Protein AF-A0A6V7KL92-F1 (afdb_monomer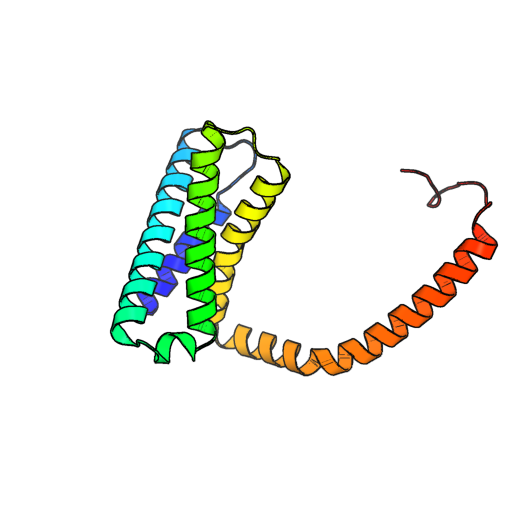)

Nearest PDB structures (foldseek):
  8xmm-assembly1_A  TM=9.222E-01  e=2.739E-10  Homo sapiens
  7w9m-assembly1_A  TM=9.283E-01  e=5.092E-10  Homo sapiens
  8g1a-assembly1_A  TM=9.167E-01  e=1.059E-09  Homo sapiens
  7xvf-assembly1_A  TM=9.195E-01  e=1.759E-09  Homo sapiens
  5ek0-assembly1_B  TM=8.913E-01  e=2.351E-08  unclassified

Organism: NCBI:txid1563983

pLDDT: mean 86.15, std 7.68, range [58.94, 98.06]

Radius of gyration: 22.7 Å; Cα contacts (8 Å, |Δi|>4): 60; chains: 1; bounding box: 51×44×66 Å

Structure (mmCIF, N/CA/C/O backbone):
data_AF-A0A6V7KL92-F1
#
_entry.id   AF-A0A6V7KL92-F1
#
loop_
_atom_site.group_PDB
_atom_site.id
_atom_site.type_symbol
_atom_site.label_atom_id
_atom_site.label_alt_id
_atom_site.label_comp_id
_atom_site.label_asym_id
_atom_site.label_entity_id
_atom_site.label_seq_id
_atom_site.pdbx_PDB_ins_code
_atom_site.Cartn_x
_atom_site.Cartn_y
_atom_site.Cartn_z
_atom_site.occupancy
_atom_site.B_iso_or_equiv
_atom_site.auth_seq_id
_atom_site.auth_comp_id
_atom_site.auth_asym_id
_atom_site.auth_atom_id
_atom_site.pdbx_PDB_model_num
ATOM 1 N N . PHE A 1 1 ? -15.943 -5.600 18.661 1.00 78.38 1 PHE A N 1
ATOM 2 C CA . PHE A 1 1 ? -15.135 -4.526 18.048 1.00 78.38 1 PHE A CA 1
ATOM 3 C C . PHE A 1 1 ? -14.464 -4.996 16.756 1.00 78.38 1 PHE A C 1
ATOM 5 O O . PHE A 1 1 ? -14.838 -4.507 15.704 1.00 78.38 1 PHE A O 1
ATOM 12 N N . GLU A 1 2 ? -13.576 -5.998 16.780 1.00 76.94 2 GLU A N 1
ATOM 13 C CA . GLU A 1 2 ? -12.846 -6.449 15.572 1.00 76.94 2 GLU A CA 1
ATOM 14 C C . GLU A 1 2 ? -13.739 -6.950 14.423 1.00 76.94 2 GLU A C 1
ATOM 16 O O . GLU A 1 2 ? -13.500 -6.605 13.270 1.00 76.94 2 GLU A O 1
ATOM 21 N N . ILE A 1 3 ? -14.803 -7.704 14.726 1.00 84.62 3 ILE A N 1
ATOM 22 C CA . ILE A 1 3 ? -15.768 -8.173 13.713 1.00 84.62 3 ILE A CA 1
ATOM 23 C C . ILE A 1 3 ? -16.486 -6.989 13.049 1.00 84.62 3 ILE A C 1
ATOM 25 O O . ILE A 1 3 ? -16.676 -6.991 11.838 1.00 84.62 3 ILE A O 1
ATOM 29 N N . ALA A 1 4 ? -16.835 -5.953 13.818 1.00 86.00 4 ALA A N 1
ATOM 30 C CA . ALA A 1 4 ? -17.480 -4.758 13.277 1.00 86.00 4 ALA A CA 1
ATOM 31 C C . ALA A 1 4 ? -16.541 -3.999 12.325 1.00 86.00 4 ALA A C 1
ATOM 33 O O . ALA A 1 4 ? -16.951 -3.629 11.229 1.00 86.00 4 ALA A O 1
ATOM 34 N N . ILE A 1 5 ? -15.265 -3.846 12.697 1.00 84.31 5 ILE A N 1
ATOM 35 C CA . ILE A 1 5 ? -14.238 -3.259 11.823 1.00 84.31 5 ILE A CA 1
ATOM 36 C C . ILE A 1 5 ? -14.067 -4.089 10.548 1.00 84.31 5 ILE A C 1
ATOM 38 O O . ILE A 1 5 ? -13.987 -3.534 9.457 1.00 84.31 5 ILE A O 1
ATOM 42 N N . PHE A 1 6 ? -14.073 -5.417 10.653 1.00 84.94 6 PHE A N 1
ATOM 43 C CA . PHE A 1 6 ? -13.987 -6.287 9.484 1.00 84.94 6 PHE A CA 1
ATOM 44 C C . PHE A 1 6 ? -15.174 -6.110 8.529 1.00 84.94 6 PHE A C 1
ATOM 46 O O . PHE A 1 6 ? -14.971 -5.972 7.324 1.00 84.94 6 PHE A O 1
ATOM 53 N N . VAL A 1 7 ? -16.397 -6.050 9.062 1.00 88.44 7 VAL A N 1
ATOM 54 C CA . VAL A 1 7 ? -17.602 -5.772 8.267 1.00 88.44 7 VAL A CA 1
ATOM 55 C C . VAL A 1 7 ? -17.499 -4.406 7.587 1.00 88.44 7 VAL A C 1
ATOM 57 O O . VAL A 1 7 ? -17.803 -4.298 6.405 1.00 88.44 7 VAL A O 1
ATOM 60 N N . LEU A 1 8 ? -16.999 -3.379 8.279 1.00 87.38 8 LEU A N 1
ATOM 61 C CA . LEU A 1 8 ? -16.790 -2.050 7.694 1.00 87.38 8 LEU A CA 1
ATOM 62 C C . LEU A 1 8 ? -15.744 -2.052 6.572 1.00 87.38 8 LEU A C 1
ATOM 64 O O . LEU A 1 8 ? -15.949 -1.396 5.555 1.00 87.38 8 LEU A O 1
ATOM 68 N N . ILE A 1 9 ? -14.647 -2.803 6.716 1.00 86.56 9 ILE A N 1
ATOM 69 C CA . ILE A 1 9 ? -13.646 -2.964 5.647 1.00 86.56 9 ILE A CA 1
ATOM 70 C C . ILE A 1 9 ? -14.282 -3.653 4.435 1.00 86.56 9 ILE A C 1
ATOM 72 O O . ILE A 1 9 ? -14.056 -3.236 3.301 1.00 86.56 9 ILE A O 1
ATOM 76 N N . PHE A 1 10 ? -15.089 -4.689 4.667 1.00 87.94 10 PHE A N 1
ATOM 77 C CA . PHE A 1 10 ? -15.784 -5.401 3.600 1.00 87.94 10 PHE A CA 1
ATOM 78 C C . PHE A 1 10 ? -16.795 -4.503 2.873 1.00 87.94 10 PHE A C 1
ATOM 80 O O . PHE A 1 10 ? -16.814 -4.468 1.646 1.00 87.94 10 PHE A O 1
ATOM 87 N N . LEU A 1 11 ? -17.577 -3.710 3.609 1.00 89.81 11 LEU A N 1
ATOM 88 C CA . LEU A 1 11 ? -18.489 -2.728 3.020 1.00 89.81 11 LEU A CA 1
ATOM 89 C C . LEU A 1 11 ? -17.734 -1.653 2.226 1.00 89.81 11 LEU A C 1
ATOM 91 O O . LEU A 1 11 ? -18.151 -1.325 1.120 1.00 89.81 11 LEU A O 1
ATOM 95 N N . ASN A 1 12 ? -16.599 -1.157 2.732 1.00 89.06 12 ASN A N 1
ATOM 96 C CA . ASN A 1 12 ? -15.779 -0.188 2.002 1.00 89.06 12 ASN A CA 1
ATOM 97 C C . ASN A 1 12 ? -15.197 -0.770 0.702 1.00 89.06 12 ASN A C 1
ATOM 99 O O . ASN A 1 12 ? -15.118 -0.076 -0.309 1.00 89.06 12 ASN A O 1
ATOM 103 N N . MET A 1 13 ? -14.831 -2.053 0.696 1.00 87.62 13 MET A N 1
ATOM 104 C CA . MET A 1 13 ? -14.456 -2.749 -0.536 1.00 87.62 13 MET A CA 1
ATOM 105 C C . MET A 1 13 ? -15.626 -2.801 -1.523 1.00 87.62 13 MET A C 1
ATOM 107 O O . MET A 1 13 ? -15.422 -2.531 -2.703 1.00 87.62 13 MET A O 1
ATOM 111 N N . LEU A 1 14 ? -16.832 -3.152 -1.068 1.00 89.44 14 LEU A N 1
ATOM 112 C CA . LEU A 1 14 ? -18.001 -3.209 -1.947 1.00 89.44 14 LEU A CA 1
ATOM 113 C C . LEU A 1 14 ? -18.298 -1.842 -2.565 1.00 89.44 14 LEU A C 1
ATOM 115 O O . LEU A 1 14 ? -18.556 -1.778 -3.762 1.00 89.44 14 LEU A O 1
ATOM 119 N N . THR A 1 15 ? -18.186 -0.753 -1.796 1.00 87.12 15 THR A N 1
ATOM 120 C CA . THR A 1 15 ? -18.349 0.598 -2.352 1.00 87.12 15 THR A CA 1
ATOM 121 C C . THR A 1 15 ? -17.299 0.908 -3.413 1.00 87.12 15 THR A C 1
ATOM 123 O O . THR A 1 15 ? -17.648 1.424 -4.467 1.00 87.12 15 THR A O 1
ATOM 126 N N . MET A 1 16 ? -16.037 0.516 -3.202 1.00 84.50 16 MET A N 1
ATOM 127 C CA . MET A 1 16 ? -14.996 0.667 -4.230 1.00 84.50 16 MET A CA 1
ATOM 128 C C . MET A 1 16 ? -15.260 -0.191 -5.474 1.00 84.50 16 MET A C 1
ATOM 130 O O . MET A 1 16 ? -14.910 0.211 -6.575 1.00 84.50 16 MET A O 1
ATOM 134 N N . GLY A 1 17 ? -15.883 -1.361 -5.320 1.00 86.56 17 GLY A N 1
ATOM 135 C CA . GLY A 1 17 ? -16.228 -2.244 -6.438 1.00 86.56 17 GLY A CA 1
ATOM 136 C C . GLY A 1 17 ? -17.380 -1.741 -7.313 1.00 86.56 17 GLY A C 1
ATOM 137 O O . GLY A 1 17 ? -17.538 -2.225 -8.430 1.00 86.56 17 GLY A O 1
ATOM 138 N N . ILE A 1 18 ? -18.179 -0.789 -6.821 1.00 88.12 18 ILE A N 1
ATOM 139 C CA . ILE A 1 18 ? -19.292 -0.177 -7.565 1.00 88.12 18 ILE A CA 1
ATOM 140 C C . ILE A 1 18 ? -18.799 0.959 -8.477 1.00 88.12 18 ILE A C 1
ATOM 142 O O . ILE A 1 18 ? -19.479 1.295 -9.445 1.00 88.12 18 ILE A O 1
ATOM 146 N N . GLU A 1 19 ? -17.624 1.539 -8.208 1.00 82.75 19 GLU A N 1
ATOM 147 C CA . GLU A 1 19 ? -17.052 2.610 -9.030 1.00 82.75 19 GLU A CA 1
ATOM 148 C C . GLU A 1 19 ? -16.875 2.152 -10.488 1.00 82.75 19 GLU A C 1
ATOM 150 O O . GLU A 1 19 ? -16.152 1.198 -10.781 1.00 82.75 19 GLU A O 1
ATOM 155 N N . HIS A 1 20 ? -17.515 2.859 -11.423 1.00 85.75 20 HIS A N 1
ATOM 156 C CA . HIS A 1 20 ? -17.433 2.557 -12.851 1.00 85.75 20 HIS A CA 1
ATOM 157 C C . HIS A 1 20 ? -17.161 3.807 -13.696 1.00 85.75 20 HIS A C 1
ATOM 159 O O . HIS A 1 20 ? -17.431 4.943 -13.296 1.00 85.75 20 HIS A O 1
ATOM 165 N N . TYR A 1 21 ? -16.602 3.599 -14.894 1.00 82.06 21 TYR A N 1
ATOM 166 C CA . TYR A 1 21 ? -16.326 4.692 -15.826 1.00 82.06 21 TYR A CA 1
ATOM 167 C C . TYR A 1 21 ? -17.640 5.343 -16.286 1.00 82.06 21 TYR A C 1
ATOM 169 O O . TYR A 1 21 ? -18.612 4.648 -16.583 1.00 82.06 21 TYR A O 1
ATOM 177 N N . ASN A 1 22 ? -17.653 6.678 -16.333 1.00 82.94 22 ASN A N 1
ATOM 178 C CA . ASN A 1 22 ? -18.800 7.503 -16.721 1.00 82.94 22 ASN A CA 1
ATOM 179 C C . ASN A 1 22 ? -20.073 7.278 -15.871 1.00 82.94 22 ASN A C 1
ATOM 181 O O . ASN A 1 22 ? -21.165 7.061 -16.396 1.00 82.94 22 ASN A O 1
ATOM 185 N N . GLN A 1 23 ? -19.922 7.292 -14.544 1.00 85.94 23 GLN A N 1
ATOM 186 C CA . GLN A 1 23 ? -21.032 7.099 -13.609 1.00 85.94 23 GLN A CA 1
ATOM 187 C C . GLN A 1 23 ? -21.955 8.321 -13.475 1.00 85.94 23 GLN A C 1
ATOM 189 O O . GLN A 1 23 ? -21.482 9.460 -13.522 1.00 85.94 23 GLN A O 1
ATOM 194 N N . PRO A 1 24 ? -23.270 8.109 -13.278 1.00 90.06 24 PRO A N 1
ATOM 195 C CA . PRO A 1 24 ? -24.213 9.201 -13.085 1.00 90.06 24 PRO A CA 1
ATOM 196 C C . PRO A 1 24 ? -23.910 9.966 -11.788 1.00 90.06 24 PRO A C 1
ATOM 198 O O . PRO A 1 24 ? -23.542 9.380 -10.768 1.00 90.06 24 PRO A O 1
ATOM 201 N N . HIS A 1 25 ? -24.119 11.286 -11.823 1.00 87.62 25 HIS A N 1
ATOM 202 C CA . HIS A 1 25 ? -23.833 12.214 -10.722 1.00 87.62 25 HIS A CA 1
ATOM 203 C C . HIS A 1 25 ? -24.323 11.767 -9.323 1.00 87.62 25 HIS A C 1
ATOM 205 O O . HIS A 1 25 ? -23.542 11.880 -8.377 1.00 87.62 25 HIS A O 1
ATOM 211 N N . PRO A 1 26 ? -25.537 11.195 -9.142 1.00 88.88 26 PRO A N 1
ATOM 212 C CA . PRO A 1 26 ? -25.964 10.715 -7.824 1.00 88.88 26 PRO A CA 1
ATOM 213 C C . PRO A 1 26 ? -25.111 9.560 -7.279 1.00 88.88 26 PRO A C 1
ATOM 215 O O . PRO A 1 26 ? -24.867 9.506 -6.077 1.00 88.88 26 PRO A O 1
ATOM 218 N N . ILE A 1 27 ? -24.635 8.648 -8.136 1.00 87.50 27 ILE A N 1
ATOM 219 C CA . ILE A 1 27 ? -23.795 7.519 -7.705 1.00 87.50 27 ILE A CA 1
ATOM 220 C C . ILE A 1 27 ? -22.429 8.034 -7.251 1.00 87.50 27 ILE A C 1
ATOM 222 O O . ILE A 1 27 ? -21.944 7.626 -6.198 1.00 87.50 27 ILE A O 1
ATOM 226 N N . PHE A 1 28 ? -21.854 8.986 -7.993 1.00 86.75 28 PHE A N 1
ATOM 227 C CA . PHE A 1 28 ? -20.601 9.638 -7.614 1.00 86.75 28 PHE A CA 1
ATOM 228 C C . PHE A 1 28 ? -20.686 10.264 -6.213 1.00 86.75 28 PHE A C 1
ATOM 230 O O . PHE A 1 28 ? -19.862 9.953 -5.357 1.00 86.75 28 PHE A O 1
ATOM 237 N N . PHE A 1 29 ? -21.726 11.063 -5.952 1.00 87.25 29 PHE A N 1
ATOM 238 C CA . PHE A 1 29 ? -21.912 11.729 -4.659 1.00 87.25 29 PHE A CA 1
ATOM 239 C C . PHE A 1 29 ? -22.065 10.733 -3.498 1.00 87.25 29 PHE A C 1
ATOM 241 O O . PHE A 1 29 ? -21.432 10.878 -2.454 1.00 87.25 29 PHE A O 1
ATOM 248 N N . VAL A 1 30 ? -22.866 9.676 -3.676 1.00 89.50 30 VAL A N 1
ATOM 249 C CA . VAL A 1 30 ? -23.051 8.642 -2.641 1.00 89.50 30 VAL A CA 1
ATOM 250 C C . VAL A 1 30 ? -21.740 7.912 -2.335 1.00 89.50 30 VAL A C 1
ATOM 252 O O . VAL A 1 30 ? -21.449 7.631 -1.168 1.00 89.50 30 VAL A O 1
ATOM 255 N N . LEU A 1 31 ? -20.941 7.609 -3.359 1.00 88.00 31 LEU A N 1
ATOM 256 C CA . LEU A 1 31 ? -19.647 6.945 -3.199 1.00 88.00 31 LEU A CA 1
ATOM 257 C C . LEU A 1 31 ? -18.630 7.843 -2.496 1.00 88.00 31 LEU A C 1
ATOM 259 O O . LEU A 1 31 ? -17.916 7.373 -1.612 1.00 88.00 31 LEU A O 1
ATOM 263 N N . GLU A 1 32 ? -18.595 9.129 -2.830 1.00 84.69 32 GLU A N 1
ATOM 264 C CA . GLU A 1 32 ? -17.728 10.115 -2.186 1.00 84.69 32 GLU A CA 1
ATOM 265 C C . GLU A 1 32 ? -18.061 10.276 -0.696 1.00 84.69 32 GLU A C 1
ATOM 267 O O . GLU A 1 32 ? -17.184 10.110 0.157 1.00 84.69 32 GLU A O 1
ATOM 272 N N . VAL A 1 33 ? -19.343 10.461 -0.362 1.00 88.31 33 VAL A N 1
ATOM 273 C CA . VAL A 1 33 ? -19.818 10.541 1.030 1.00 88.31 33 VAL A CA 1
ATOM 274 C C . VAL A 1 33 ? -19.508 9.253 1.797 1.00 88.31 33 VAL A C 1
ATOM 276 O O . VAL A 1 33 ? -19.020 9.301 2.929 1.00 88.31 33 VAL A O 1
ATOM 279 N N . SER A 1 34 ? -19.731 8.088 1.182 1.00 88.88 34 SER A N 1
ATOM 280 C CA . SER A 1 34 ? -19.404 6.794 1.795 1.00 88.88 34 SER A CA 1
ATOM 281 C C . SER A 1 34 ? -17.900 6.655 2.044 1.00 88.88 34 SER A C 1
ATOM 283 O O . SER A 1 34 ? -17.479 6.242 3.124 1.00 88.88 34 SER A O 1
ATOM 285 N N . ASN A 1 35 ? -17.067 7.040 1.076 1.00 87.12 35 ASN A N 1
ATOM 286 C CA . ASN A 1 35 ? -15.612 6.996 1.189 1.00 87.12 35 ASN A CA 1
ATOM 287 C C . ASN A 1 35 ? -15.087 7.926 2.292 1.00 87.12 35 ASN A C 1
ATOM 289 O O . ASN A 1 35 ? -14.178 7.527 3.034 1.00 87.12 35 ASN A O 1
ATOM 293 N N . ALA A 1 36 ? -15.660 9.123 2.433 1.00 87.50 36 ALA A N 1
ATOM 294 C CA . ALA A 1 36 ? -15.367 10.035 3.534 1.00 87.50 36 ALA A CA 1
ATOM 295 C C . ALA A 1 36 ? -15.762 9.409 4.881 1.00 87.50 36 ALA A C 1
ATOM 297 O O . ALA A 1 36 ? -14.919 9.306 5.773 1.00 87.50 36 ALA A O 1
ATOM 298 N N . PHE A 1 37 ? -16.982 8.870 4.990 1.00 91.06 37 PHE A N 1
ATOM 299 C CA . PHE A 1 37 ? -17.471 8.186 6.191 1.00 91.06 37 PHE A CA 1
ATOM 300 C C . PHE A 1 37 ? -16.537 7.054 6.641 1.00 91.06 37 PHE A C 1
ATOM 302 O O . PHE A 1 37 ? -16.094 7.032 7.792 1.00 91.06 37 PHE A O 1
ATOM 309 N N . PHE A 1 38 ? -16.170 6.140 5.736 1.00 89.62 38 PHE A N 1
ATOM 310 C CA . PHE A 1 38 ? -15.247 5.051 6.061 1.00 89.62 38 PHE A CA 1
ATOM 311 C C . PHE A 1 38 ? -13.884 5.581 6.515 1.00 89.62 38 PHE A C 1
ATOM 313 O O . PHE A 1 38 ? -13.334 5.094 7.502 1.00 89.62 38 PHE A O 1
ATOM 320 N N . THR A 1 39 ? -13.349 6.601 5.838 1.00 88.56 39 THR A N 1
ATOM 321 C CA . THR A 1 39 ? -12.062 7.214 6.206 1.00 88.56 39 THR A CA 1
ATOM 322 C C . THR A 1 39 ? -12.103 7.773 7.627 1.00 88.56 39 THR A C 1
ATOM 324 O O . THR A 1 39 ? -11.192 7.499 8.408 1.00 88.56 39 THR A O 1
ATOM 327 N N . THR A 1 40 ? -13.175 8.477 7.993 1.00 90.38 40 THR A N 1
ATOM 328 C CA . THR A 1 40 ? -13.368 9.018 9.343 1.00 90.38 40 THR A CA 1
ATOM 329 C C . THR A 1 40 ? -13.473 7.914 10.389 1.00 90.38 40 THR A C 1
ATOM 331 O O . THR A 1 40 ? -12.804 7.987 11.417 1.00 90.38 40 THR A O 1
ATOM 334 N N . VAL A 1 41 ? -14.249 6.856 10.131 1.00 91.50 41 VAL A N 1
ATOM 335 C CA . VAL A 1 41 ? -14.403 5.733 11.073 1.00 91.50 41 VAL A CA 1
ATOM 336 C C . VAL A 1 41 ? -13.067 5.028 11.329 1.00 91.50 41 VAL A C 1
ATOM 338 O O . VAL A 1 41 ? -12.714 4.782 12.483 1.00 91.50 41 VAL A O 1
ATOM 341 N N . PHE A 1 42 ? -12.285 4.754 10.281 1.00 89.25 42 PHE A N 1
ATOM 342 C CA . PHE A 1 42 ? -10.954 4.156 10.434 1.00 89.25 42 PHE A CA 1
ATOM 343 C C . PHE A 1 42 ? -9.941 5.120 11.066 1.00 89.25 42 PHE A C 1
ATOM 345 O O . PHE A 1 42 ? -9.056 4.691 11.805 1.00 89.25 42 PHE A O 1
ATOM 352 N N . GLY A 1 43 ? -10.076 6.426 10.824 1.00 90.44 43 GLY A N 1
ATOM 353 C CA . GLY A 1 43 ? -9.288 7.446 11.513 1.00 90.44 43 GLY A CA 1
ATOM 354 C C . GLY A 1 43 ? -9.549 7.461 13.018 1.00 90.44 43 GLY A C 1
ATOM 355 O O . GLY A 1 43 ? -8.604 7.449 13.808 1.00 90.44 43 GLY A O 1
ATOM 356 N N . LEU A 1 44 ? -10.819 7.394 13.422 1.00 91.75 44 LEU A N 1
ATOM 357 C CA . LEU A 1 44 ? -11.212 7.300 14.828 1.00 91.75 44 LEU A CA 1
ATOM 358 C C . LEU A 1 44 ? -10.717 6.001 15.471 1.00 91.75 44 LEU A C 1
ATOM 360 O O . LEU A 1 44 ? -10.187 6.033 16.580 1.00 91.75 44 LEU A O 1
ATOM 364 N N . GLU A 1 45 ? -10.826 4.867 14.777 1.00 90.19 45 GLU A N 1
ATOM 365 C CA . GLU A 1 45 ? -10.269 3.593 15.242 1.00 90.19 45 GLU A CA 1
ATOM 366 C C . GLU A 1 45 ? -8.761 3.707 15.520 1.00 90.19 45 GLU A C 1
ATOM 368 O O . GLU A 1 45 ? -8.293 3.306 16.592 1.00 90.19 45 GLU A O 1
ATOM 373 N N . ALA A 1 46 ? -8.003 4.275 14.576 1.00 88.94 46 ALA A N 1
ATOM 374 C CA . ALA A 1 46 ? -6.568 4.477 14.723 1.00 88.94 46 ALA A CA 1
ATOM 375 C C . ALA A 1 46 ? -6.250 5.402 15.909 1.00 88.94 46 ALA A C 1
ATOM 377 O O . ALA A 1 46 ? -5.395 5.061 16.725 1.00 88.94 46 ALA A O 1
ATOM 378 N N . MET A 1 47 ? -6.976 6.516 16.073 1.00 90.56 47 MET A N 1
ATOM 379 C CA . MET A 1 47 ? -6.815 7.419 17.222 1.00 90.56 47 MET A CA 1
ATOM 380 C C . MET A 1 47 ? -7.065 6.710 18.555 1.00 90.56 47 MET A C 1
ATOM 382 O O . MET A 1 47 ? -6.237 6.802 19.462 1.00 90.56 47 MET A O 1
ATOM 386 N N . VAL A 1 48 ? -8.164 5.957 18.673 1.00 91.06 48 VAL A N 1
ATOM 387 C CA . VAL A 1 48 ? -8.492 5.201 19.892 1.00 91.06 48 VAL A CA 1
ATOM 388 C C . VAL A 1 48 ? -7.384 4.199 20.223 1.00 91.06 48 VAL A C 1
ATOM 390 O O . VAL A 1 48 ? -6.955 4.105 21.375 1.00 91.06 48 VAL A O 1
ATOM 393 N N . LYS A 1 49 ? -6.858 3.484 19.222 1.00 87.75 49 LYS A N 1
ATOM 394 C CA . LYS A 1 49 ? -5.749 2.543 19.425 1.00 87.75 49 LYS A CA 1
ATOM 395 C C . LYS A 1 49 ? -4.444 3.234 19.808 1.00 87.75 49 LYS A C 1
ATOM 397 O O . LYS A 1 49 ? -3.731 2.711 20.657 1.00 87.75 49 LYS A O 1
ATOM 402 N N . ILE A 1 50 ? -4.126 4.386 19.224 1.00 89.81 50 ILE A N 1
ATOM 403 C CA . ILE A 1 50 ? -2.924 5.154 19.577 1.00 89.81 50 ILE A CA 1
ATOM 404 C C . ILE A 1 50 ? -3.001 5.615 21.036 1.00 89.81 50 ILE A C 1
ATOM 406 O O . ILE A 1 50 ? -2.032 5.459 21.778 1.00 89.81 50 ILE A O 1
ATOM 410 N N . ILE A 1 51 ? -4.160 6.113 21.476 1.00 90.56 51 ILE A N 1
ATOM 411 C CA . ILE A 1 51 ?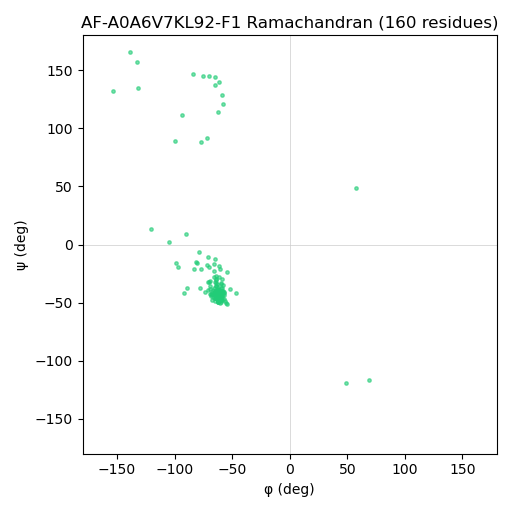 -4.366 6.551 22.864 1.00 90.56 51 ILE A CA 1
ATOM 412 C C . ILE A 1 51 ? -4.267 5.360 23.830 1.00 90.56 51 ILE A C 1
ATOM 414 O O . ILE A 1 51 ? -3.603 5.467 24.861 1.00 90.56 51 ILE A O 1
ATOM 418 N N . GLY A 1 52 ? -4.878 4.220 23.489 1.00 89.62 52 GLY A N 1
ATOM 419 C CA . GLY A 1 52 ? -4.898 3.032 24.348 1.00 89.62 52 GLY A CA 1
ATOM 420 C C . GLY A 1 52 ? -3.569 2.270 24.425 1.00 89.62 52 GLY A C 1
ATOM 421 O O . GLY A 1 52 ? -3.178 1.831 25.502 1.00 89.62 52 GLY A O 1
ATOM 422 N N . LEU A 1 53 ? -2.860 2.107 23.301 1.00 87.12 53 LEU A N 1
ATOM 423 C CA . LEU A 1 53 ? -1.638 1.290 23.206 1.00 87.12 53 LEU A CA 1
ATOM 424 C C . LEU A 1 53 ? -0.339 2.111 23.274 1.00 87.12 53 LEU A C 1
ATOM 426 O O . LEU A 1 53 ? 0.728 1.538 23.512 1.00 87.12 53 LEU A O 1
ATOM 430 N N . ARG A 1 54 ? -0.400 3.438 23.083 1.00 88.06 54 ARG A N 1
ATOM 431 C CA . ARG A 1 54 ? 0.750 4.362 23.110 1.00 88.06 54 ARG A CA 1
ATOM 432 C C . ARG A 1 54 ? 1.912 3.843 22.248 1.00 88.06 54 ARG A C 1
ATOM 434 O O . ARG A 1 54 ? 1.750 3.628 21.050 1.00 88.06 54 ARG A O 1
ATOM 441 N N . TYR A 1 55 ? 3.078 3.592 22.847 1.00 80.56 55 TYR A N 1
ATOM 442 C CA . TYR A 1 55 ? 4.269 3.099 22.149 1.00 80.56 55 TYR A CA 1
ATOM 443 C C . TYR A 1 55 ? 4.102 1.687 21.570 1.00 80.56 55 TYR A C 1
ATOM 445 O O . TYR A 1 55 ? 4.693 1.379 20.537 1.00 80.56 55 TYR A O 1
ATOM 453 N N . HIS A 1 56 ? 3.251 0.845 22.166 1.00 86.00 56 HIS A N 1
ATOM 454 C CA . HIS A 1 56 ? 2.988 -0.506 21.661 1.00 86.00 56 HIS A CA 1
ATOM 455 C C . HIS A 1 56 ? 2.168 -0.506 20.358 1.00 86.00 56 HIS A C 1
ATOM 457 O O . HIS A 1 56 ? 2.052 -1.525 19.682 1.00 86.00 56 HIS A O 1
ATOM 463 N N . TYR A 1 57 ? 1.605 0.639 19.960 1.00 85.56 57 TYR A N 1
ATOM 464 C CA . TYR A 1 57 ? 0.949 0.769 18.663 1.00 85.56 57 TYR A CA 1
ATOM 465 C C . TYR A 1 57 ? 1.945 0.628 17.501 1.00 85.56 57 TYR A C 1
ATOM 467 O O . TYR A 1 57 ? 1.664 -0.063 16.521 1.00 85.56 57 TYR A O 1
ATOM 475 N N . PHE A 1 58 ? 3.124 1.243 17.634 1.00 84.94 58 PHE A N 1
ATOM 476 C CA . PHE A 1 58 ? 4.133 1.321 16.574 1.00 84.94 58 PHE A CA 1
ATOM 477 C C . PHE A 1 58 ? 4.996 0.062 16.451 1.00 84.94 58 PHE A C 1
ATOM 479 O O . PHE A 1 58 ? 5.641 -0.139 15.427 1.00 84.94 58 PHE A O 1
ATOM 486 N N . THR A 1 59 ? 4.987 -0.815 17.456 1.00 86.19 59 THR A N 1
ATOM 487 C CA . THR A 1 59 ? 5.723 -2.088 17.414 1.00 86.19 59 THR A CA 1
ATOM 488 C C . THR A 1 59 ? 5.021 -3.145 16.565 1.00 86.19 59 THR A C 1
ATOM 490 O O . THR A 1 59 ? 5.663 -4.090 16.114 1.00 86.19 59 THR A O 1
ATOM 493 N N . VAL A 1 60 ? 3.711 -3.007 16.330 1.00 86.38 60 VAL A N 1
ATOM 494 C CA . VAL A 1 60 ? 2.915 -3.955 15.542 1.00 86.38 60 VAL A CA 1
ATOM 495 C C . VAL A 1 60 ? 2.854 -3.485 14.080 1.00 86.38 60 VAL A C 1
ATOM 497 O O . VAL A 1 60 ? 2.144 -2.517 13.788 1.00 86.38 60 VAL A O 1
ATOM 500 N N . PRO A 1 61 ? 3.489 -4.190 13.116 1.00 86.06 61 PRO A N 1
ATOM 501 C CA . PRO A 1 61 ? 3.548 -3.746 11.716 1.00 86.06 61 PRO A CA 1
ATOM 502 C C . PRO A 1 61 ? 2.168 -3.546 11.078 1.00 86.06 61 PRO A C 1
ATOM 504 O O . PRO A 1 61 ? 1.953 -2.621 10.302 1.00 86.06 61 PRO A O 1
ATOM 507 N N . TRP A 1 62 ? 1.191 -4.374 11.460 1.00 86.06 62 TRP A N 1
ATOM 508 C CA . TRP A 1 62 ? -0.190 -4.282 10.976 1.00 86.06 62 TRP A CA 1
ATOM 509 C C . TRP A 1 62 ? -0.966 -3.064 11.486 1.00 86.06 62 TRP A C 1
ATOM 511 O O . TRP A 1 62 ? -2.018 -2.754 10.932 1.00 86.06 62 TRP A O 1
ATOM 521 N N . ASN A 1 63 ? -0.524 -2.430 12.570 1.00 87.56 63 ASN A N 1
ATOM 522 C CA . ASN A 1 63 ? -1.118 -1.191 13.071 1.00 87.56 63 ASN A CA 1
ATOM 523 C C . ASN A 1 63 ? -0.432 0.020 12.428 1.00 87.56 63 ASN A C 1
ATOM 525 O O . ASN A 1 63 ? -1.107 0.970 12.040 1.00 87.56 63 ASN A O 1
ATOM 529 N N . LEU A 1 64 ? 0.886 -0.057 12.211 1.00 88.25 64 LEU A N 1
ATOM 530 C CA . LEU A 1 64 ? 1.624 0.950 11.449 1.00 88.25 64 LEU A CA 1
ATOM 531 C C . LEU A 1 64 ? 1.132 1.046 9.995 1.00 88.25 64 LEU A C 1
ATOM 533 O O . LEU A 1 64 ? 0.882 2.142 9.504 1.00 88.25 64 LEU A O 1
ATOM 537 N N . PHE A 1 65 ? 0.937 -0.095 9.328 1.00 87.69 65 PHE A N 1
ATOM 538 C CA . PHE A 1 65 ? 0.388 -0.146 7.970 1.00 87.69 65 PHE A CA 1
ATOM 539 C C . PHE A 1 65 ? -1.007 0.483 7.893 1.00 87.69 65 PHE A C 1
ATOM 541 O O . PHE A 1 65 ? -1.300 1.271 6.997 1.00 87.69 65 PHE A O 1
ATOM 548 N N . ASP A 1 66 ? -1.861 0.169 8.864 1.00 87.75 66 ASP A N 1
ATOM 549 C CA . ASP A 1 66 ? -3.215 0.706 8.927 1.00 87.75 66 ASP A CA 1
ATOM 550 C C . ASP A 1 66 ? -3.231 2.227 9.146 1.00 87.75 66 ASP A C 1
ATOM 552 O O . ASP A 1 66 ? -3.969 2.942 8.466 1.00 87.75 66 ASP A O 1
ATOM 556 N N . PHE A 1 67 ? -2.348 2.723 10.019 1.00 88.94 67 PHE A N 1
ATOM 557 C CA . PHE A 1 67 ? -2.135 4.152 10.244 1.00 88.94 67 PHE A CA 1
ATOM 558 C C . PHE A 1 67 ? -1.647 4.870 8.983 1.00 88.94 67 PHE A C 1
ATOM 560 O O . PHE A 1 67 ? -2.181 5.918 8.630 1.00 88.94 67 PHE A O 1
ATOM 567 N N . LEU A 1 68 ? -0.687 4.284 8.262 1.00 89.19 68 LEU A N 1
ATOM 568 C CA . LEU A 1 68 ? -0.197 4.833 6.999 1.00 89.19 68 LEU A CA 1
ATOM 569 C C . LEU A 1 68 ? -1.312 4.905 5.948 1.00 89.19 68 LEU A C 1
ATOM 571 O O . LEU A 1 68 ? -1.419 5.904 5.242 1.00 89.19 68 LEU A O 1
ATOM 575 N N . LEU A 1 69 ? -2.185 3.895 5.880 1.00 88.00 69 LEU A N 1
ATOM 576 C CA . LEU A 1 69 ? -3.353 3.918 4.997 1.00 88.00 69 LEU A CA 1
ATOM 577 C C . LEU A 1 69 ? -4.365 5.004 5.379 1.00 88.00 69 LEU A C 1
ATOM 579 O O . LEU A 1 69 ? -4.910 5.653 4.486 1.00 88.00 69 LEU A O 1
ATOM 583 N N . VAL A 1 70 ? -4.627 5.220 6.674 1.00 89.56 70 VAL A N 1
ATOM 584 C CA . VAL A 1 70 ? -5.472 6.337 7.139 1.00 89.56 70 VAL A CA 1
ATOM 585 C C . VAL A 1 70 ? -4.842 7.673 6.745 1.00 89.56 70 VAL A C 1
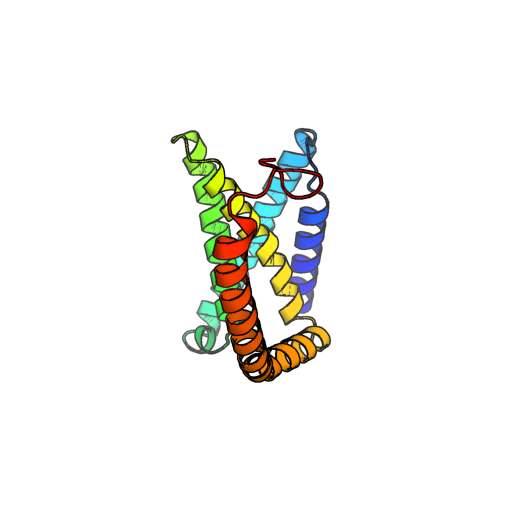ATOM 587 O O . VAL A 1 70 ? -5.527 8.524 6.185 1.00 89.56 70 VAL A O 1
ATOM 590 N N . LEU A 1 71 ? -3.541 7.850 6.973 1.00 89.00 71 LEU A N 1
ATOM 591 C CA . LEU A 1 71 ? -2.841 9.090 6.645 1.00 89.00 71 LEU A CA 1
ATOM 592 C C . LEU A 1 71 ? -2.875 9.375 5.138 1.00 89.00 71 LEU A C 1
ATOM 594 O O . LEU A 1 71 ? -3.269 10.461 4.726 1.00 89.00 71 LEU A O 1
ATOM 598 N N . ALA A 1 72 ? -2.543 8.381 4.310 1.00 87.81 72 ALA A N 1
ATOM 599 C CA . ALA A 1 72 ? -2.613 8.490 2.854 1.00 87.81 72 ALA A CA 1
ATOM 600 C C . ALA A 1 72 ? -4.038 8.792 2.363 1.00 87.81 72 ALA A C 1
ATOM 602 O O . ALA A 1 72 ? -4.226 9.514 1.390 1.00 87.81 72 ALA A O 1
ATOM 603 N N . SER A 1 73 ? -5.048 8.272 3.060 1.00 87.00 73 SER A N 1
ATOM 604 C CA . SER A 1 73 ? -6.457 8.526 2.763 1.00 87.00 73 SER A CA 1
ATOM 605 C C . SER A 1 73 ? -6.875 9.963 3.045 1.00 87.00 73 SER A C 1
ATOM 607 O O . SER A 1 73 ? -7.554 10.561 2.217 1.00 87.00 73 SER A O 1
ATOM 609 N N . ILE A 1 74 ? -6.456 10.512 4.186 1.00 86.69 74 ILE A N 1
ATOM 610 C CA . ILE A 1 74 ? -6.718 11.907 4.557 1.00 86.69 74 ILE A CA 1
ATOM 611 C C . ILE A 1 74 ? -5.998 12.844 3.589 1.00 86.69 74 ILE A C 1
ATOM 613 O O . ILE A 1 74 ? -6.614 13.766 3.066 1.00 86.69 74 ILE A O 1
ATOM 617 N N . LEU A 1 75 ? -4.722 12.570 3.293 1.00 85.19 75 LEU A N 1
ATOM 618 C CA . LEU A 1 75 ? -3.964 13.327 2.297 1.00 85.19 75 LEU A CA 1
ATOM 619 C C . LEU A 1 75 ? -4.628 13.260 0.920 1.00 85.19 75 LEU A C 1
ATOM 621 O O . LEU A 1 75 ? -4.704 14.271 0.240 1.00 85.19 75 LEU A O 1
ATOM 625 N N . GLY A 1 76 ? -5.142 12.097 0.520 1.00 82.50 76 GLY A N 1
ATOM 626 C CA . GLY A 1 76 ? -5.844 11.936 -0.749 1.00 82.50 76 GLY A CA 1
ATOM 627 C C . GLY A 1 76 ? -7.104 12.795 -0.866 1.00 82.50 76 GLY A C 1
ATOM 628 O O . GLY A 1 76 ? -7.325 13.379 -1.918 1.00 82.50 76 GLY A O 1
ATOM 629 N N . ILE A 1 77 ? -7.901 12.890 0.202 1.00 81.06 77 ILE A N 1
ATOM 630 C CA . ILE A 1 77 ? -9.095 13.753 0.244 1.00 81.06 77 ILE A CA 1
ATOM 631 C C . ILE A 1 77 ? -8.678 15.228 0.216 1.00 81.06 77 ILE A C 1
ATOM 633 O O . ILE A 1 77 ? -9.149 15.981 -0.625 1.00 81.06 77 ILE A O 1
ATOM 637 N N . LEU A 1 78 ? -7.709 15.614 1.053 1.00 81.62 78 LEU A N 1
ATOM 638 C CA . LEU A 1 78 ? -7.213 16.990 1.112 1.00 81.62 78 LEU A CA 1
ATOM 639 C C . LEU A 1 78 ? -6.638 17.459 -0.236 1.00 81.62 78 LEU A C 1
ATOM 641 O O . LEU A 1 78 ? -6.801 18.611 -0.619 1.00 81.62 78 LEU A O 1
ATOM 645 N N . MET A 1 79 ? -5.962 16.567 -0.963 1.00 77.56 79 MET A N 1
ATOM 646 C CA . MET A 1 79 ? -5.421 16.864 -2.291 1.00 77.56 79 MET A CA 1
ATOM 647 C C . MET A 1 79 ? -6.513 17.025 -3.350 1.00 77.56 79 MET A C 1
ATOM 649 O O . MET A 1 79 ? -6.312 17.806 -4.275 1.00 77.56 79 MET A O 1
ATOM 653 N N . GLU A 1 80 ? -7.640 16.315 -3.237 1.00 74.38 80 GLU A N 1
ATOM 654 C CA . GLU A 1 80 ? -8.794 16.518 -4.122 1.00 74.38 80 GLU A CA 1
ATOM 655 C C . GLU A 1 80 ? -9.479 17.865 -3.855 1.00 74.38 80 GLU A C 1
ATOM 657 O O . GLU A 1 80 ? -9.803 18.561 -4.814 1.00 74.38 80 GLU A O 1
ATOM 662 N N . ASP A 1 81 ? -9.583 18.284 -2.589 1.00 73.31 81 ASP A N 1
ATOM 663 C CA . ASP A 1 81 ? -10.124 19.599 -2.218 1.00 73.31 81 ASP A CA 1
ATOM 664 C C . ASP A 1 81 ? -9.220 20.754 -2.697 1.00 73.31 81 ASP A C 1
ATOM 666 O O . ASP A 1 81 ? -9.694 21.718 -3.295 1.00 73.31 81 ASP A O 1
ATOM 670 N N . ILE A 1 82 ? -7.896 20.643 -2.509 1.00 71.00 82 ILE A N 1
ATOM 671 C CA . ILE A 1 82 ? -6.912 21.653 -2.965 1.00 71.00 82 ILE A CA 1
ATOM 672 C C . ILE A 1 82 ? -6.855 21.740 -4.501 1.00 71.00 82 ILE A C 1
ATOM 674 O O . ILE A 1 82 ? -6.465 22.765 -5.064 1.00 71.00 82 ILE A O 1
ATOM 678 N N . MET A 1 83 ? -7.265 20.681 -5.202 1.00 64.50 83 MET A N 1
ATOM 679 C CA . MET A 1 83 ? -7.278 20.634 -6.664 1.00 64.50 83 MET A CA 1
ATOM 680 C C . MET A 1 83 ? -8.269 21.613 -7.305 1.00 64.50 83 MET A C 1
ATOM 682 O O . MET A 1 83 ? -8.163 21.881 -8.501 1.00 64.50 83 MET A O 1
ATOM 686 N N . ILE A 1 84 ? -9.223 22.133 -6.529 1.00 61.09 84 ILE A N 1
ATOM 687 C CA . ILE A 1 84 ? -10.178 23.149 -6.983 1.00 61.09 84 ILE A CA 1
ATOM 688 C C . ILE A 1 84 ? -9.471 24.502 -7.183 1.00 61.09 84 ILE A C 1
ATOM 690 O O . ILE A 1 84 ? -9.814 25.233 -8.110 1.00 61.09 84 ILE A O 1
ATOM 694 N N . ASP A 1 85 ? -8.437 24.792 -6.386 1.00 65.81 85 ASP A N 1
ATOM 695 C CA . ASP A 1 85 ? -7.717 26.073 -6.408 1.00 65.81 85 ASP A CA 1
ATOM 696 C C . ASP A 1 85 ? -6.423 26.046 -7.245 1.00 65.81 85 ASP A C 1
ATOM 698 O O . ASP A 1 85 ? -5.942 27.096 -7.677 1.00 65.81 85 ASP A O 1
ATOM 702 N N . PHE A 1 86 ? -5.856 24.863 -7.524 1.00 64.62 86 PHE A N 1
ATOM 703 C CA . PHE A 1 86 ? -4.626 24.718 -8.314 1.00 64.62 86 PHE A CA 1
ATOM 704 C C . PHE A 1 86 ? -4.756 23.652 -9.415 1.00 64.62 86 PHE A C 1
ATOM 706 O O . PHE A 1 86 ? -5.191 22.535 -9.138 1.00 64.62 86 PHE A O 1
ATOM 713 N N . PRO A 1 87 ? -4.309 23.918 -10.660 1.00 61.94 87 PRO A N 1
ATOM 714 C CA . PRO A 1 87 ? -4.293 22.914 -11.722 1.00 61.94 87 PRO A CA 1
ATOM 715 C C . PRO A 1 87 ? -3.196 21.871 -11.454 1.00 61.94 87 PRO A C 1
ATOM 717 O O . PRO A 1 87 ? -2.037 22.032 -11.838 1.00 61.94 87 PRO A O 1
ATOM 720 N N . VAL A 1 88 ? -3.555 20.792 -10.759 1.00 64.44 88 VAL A N 1
ATOM 721 C CA . VAL A 1 88 ? -2.646 19.685 -10.430 1.00 64.44 88 VAL A CA 1
ATOM 722 C C . VAL A 1 88 ? -2.551 18.687 -11.593 1.00 64.44 88 VAL A C 1
ATOM 724 O O . VAL A 1 88 ? -3.510 18.447 -12.326 1.00 64.44 88 VAL A O 1
ATOM 727 N N . SER A 1 89 ? -1.375 18.075 -11.769 1.00 72.12 89 SER A N 1
ATOM 728 C CA . SER A 1 89 ? -1.126 17.092 -12.831 1.00 72.12 89 SER A CA 1
ATOM 729 C C . SER A 1 89 ? -2.025 15.838 -12.724 1.00 72.12 89 SER A C 1
ATOM 731 O O . SER A 1 89 ? -2.202 15.282 -11.635 1.00 72.12 89 SER A O 1
ATOM 733 N N . PRO A 1 90 ? -2.535 15.300 -13.853 1.00 72.19 90 PRO A N 1
ATOM 734 C CA . PRO A 1 90 ? -3.403 14.116 -13.869 1.00 72.19 90 PRO A CA 1
ATOM 735 C C . PRO A 1 90 ? -2.710 12.829 -13.388 1.00 72.19 90 PRO A C 1
ATOM 737 O O . PRO A 1 90 ? -3.367 11.817 -13.142 1.00 72.19 90 PRO A O 1
ATOM 740 N N . THR A 1 91 ? -1.385 12.833 -13.254 1.00 78.38 91 THR A N 1
ATOM 741 C CA . THR A 1 91 ? -0.595 11.752 -12.654 1.00 78.38 91 THR A CA 1
ATOM 742 C C . THR A 1 91 ? -0.785 11.669 -11.141 1.00 78.38 91 THR A C 1
ATOM 744 O O . THR A 1 91 ? -0.918 10.563 -10.621 1.00 78.38 91 THR A O 1
ATOM 747 N N . LEU A 1 92 ? -0.878 12.801 -10.435 1.00 72.69 92 LEU A N 1
ATOM 748 C CA . LEU A 1 92 ? -1.098 12.818 -8.982 1.00 72.69 92 LEU A CA 1
ATOM 749 C C . LEU A 1 92 ? -2.481 12.264 -8.612 1.00 72.69 92 LEU A C 1
ATOM 751 O O . LEU A 1 92 ? -2.596 11.473 -7.677 1.00 72.69 92 LEU A O 1
ATOM 755 N N . LEU A 1 93 ? -3.501 12.550 -9.427 1.00 71.81 93 LEU A N 1
ATOM 756 C CA . LEU A 1 93 ? -4.833 11.946 -9.306 1.00 71.81 93 LEU A CA 1
ATOM 757 C C . LEU A 1 93 ? -4.806 10.415 -9.375 1.00 71.81 93 LEU A C 1
ATOM 759 O O . LEU A 1 93 ? -5.501 9.736 -8.619 1.00 71.81 93 LEU A O 1
ATOM 763 N N . ARG A 1 94 ? -3.990 9.844 -10.271 1.00 79.25 94 ARG A N 1
ATOM 764 C CA . ARG A 1 94 ? -3.849 8.382 -10.365 1.00 79.25 94 ARG A CA 1
ATOM 765 C C . ARG A 1 94 ? -3.219 7.812 -9.100 1.00 79.25 94 ARG A C 1
ATOM 767 O O . ARG A 1 94 ? -3.673 6.781 -8.618 1.00 79.25 94 ARG A O 1
ATOM 774 N N . VAL A 1 95 ? -2.219 8.492 -8.543 1.00 79.19 95 VAL A N 1
ATOM 775 C CA . VAL A 1 95 ? -1.547 8.062 -7.310 1.00 79.19 95 VAL A CA 1
ATOM 776 C C . VAL A 1 95 ? -2.516 8.063 -6.123 1.00 79.19 95 VAL A C 1
ATOM 778 O O . VAL A 1 95 ? -2.587 7.068 -5.402 1.00 79.19 95 VAL A O 1
ATOM 781 N N . VAL A 1 96 ? -3.327 9.114 -5.958 1.00 77.56 96 VAL A N 1
ATOM 782 C CA . VAL A 1 96 ? -4.363 9.176 -4.906 1.00 77.56 96 VAL A CA 1
ATOM 783 C C . VAL A 1 96 ? -5.343 8.004 -5.023 1.00 77.56 96 VAL A C 1
ATOM 785 O O . VAL A 1 96 ? -5.646 7.345 -4.025 1.00 77.56 96 VAL A O 1
ATOM 788 N N . ARG A 1 97 ? -5.779 7.668 -6.244 1.00 78.19 97 ARG A N 1
ATOM 789 C CA . ARG A 1 97 ? -6.651 6.507 -6.492 1.00 78.19 97 ARG A CA 1
ATOM 790 C C . ARG A 1 97 ? -5.997 5.179 -6.105 1.00 78.19 97 ARG A C 1
ATOM 792 O O . ARG A 1 97 ? -6.658 4.332 -5.512 1.00 78.19 97 ARG A O 1
ATOM 799 N N . VAL A 1 98 ? -4.702 5.000 -6.363 1.00 82.69 98 VAL A N 1
ATOM 800 C CA . VAL A 1 98 ? -3.974 3.783 -5.956 1.00 82.69 98 VAL A CA 1
ATOM 801 C C . VAL A 1 98 ? -3.970 3.619 -4.432 1.00 82.69 98 VAL A C 1
ATOM 803 O O . VAL A 1 98 ? -4.207 2.517 -3.935 1.00 82.69 98 VAL A O 1
ATOM 806 N N . PHE A 1 99 ? -3.785 4.702 -3.671 1.00 79.75 99 PHE A N 1
ATOM 807 C CA . PHE A 1 99 ? -3.853 4.643 -2.205 1.00 79.75 99 PHE A CA 1
ATOM 808 C C . PHE A 1 99 ? -5.239 4.245 -1.684 1.00 79.75 99 PHE A C 1
ATOM 810 O O . PHE A 1 99 ? -5.327 3.522 -0.689 1.00 79.75 99 PHE A O 1
ATOM 817 N N . ARG A 1 100 ? -6.318 4.651 -2.370 1.00 78.31 100 ARG A N 1
ATOM 818 C CA . ARG A 1 100 ? -7.686 4.203 -2.051 1.00 78.31 100 ARG A CA 1
ATOM 819 C C . ARG A 1 100 ? -7.809 2.690 -2.195 1.00 78.31 100 ARG A C 1
ATOM 821 O O . ARG A 1 100 ? -8.199 2.027 -1.239 1.00 78.31 100 ARG A O 1
ATOM 828 N N . ILE A 1 101 ? -7.371 2.137 -3.327 1.00 81.50 101 ILE A N 1
ATOM 829 C CA . ILE A 1 101 ? -7.372 0.684 -3.573 1.00 81.50 101 ILE A CA 1
ATOM 830 C C . ILE A 1 101 ? -6.523 -0.050 -2.521 1.00 81.50 101 ILE A C 1
ATOM 832 O O . ILE A 1 101 ? -6.888 -1.132 -2.063 1.00 81.50 101 ILE A O 1
ATOM 836 N N . GLY A 1 102 ? -5.438 0.571 -2.049 1.00 82.44 102 GLY A N 1
ATOM 837 C CA . GLY A 1 102 ? -4.603 0.060 -0.960 1.00 82.44 102 GLY A CA 1
ATOM 838 C C . GLY A 1 102 ? -5.362 -0.266 0.335 1.00 82.44 102 GLY A C 1
ATOM 839 O O . GLY A 1 102 ? -4.920 -1.131 1.090 1.00 82.44 102 GLY A O 1
ATOM 840 N N . ARG A 1 103 ? -6.539 0.330 0.589 1.00 82.38 103 ARG A N 1
ATOM 841 C CA . ARG A 1 103 ? -7.379 -0.001 1.757 1.00 82.38 103 ARG A CA 1
ATOM 842 C C . ARG A 1 103 ? -7.893 -1.441 1.736 1.00 82.38 103 ARG A C 1
ATOM 844 O O . ARG A 1 103 ? -8.071 -2.024 2.805 1.00 82.38 103 ARG A O 1
ATOM 851 N N . ILE A 1 104 ? -8.048 -2.053 0.557 1.00 83.75 104 ILE A N 1
ATOM 852 C CA . ILE A 1 104 ? -8.424 -3.471 0.408 1.00 83.75 104 ILE A CA 1
ATOM 853 C C . ILE A 1 104 ? -7.408 -4.391 1.099 1.00 83.75 104 ILE A C 1
ATOM 855 O O . ILE A 1 104 ? -7.772 -5.434 1.647 1.00 83.75 104 ILE A O 1
ATOM 859 N N . LEU A 1 105 ? -6.139 -3.975 1.175 1.00 85.19 105 LEU A N 1
ATOM 860 C CA . LEU A 1 105 ? -5.083 -4.724 1.855 1.00 85.19 105 LEU A CA 1
ATOM 861 C C . LEU A 1 105 ? -5.367 -4.910 3.355 1.00 85.19 105 LEU A C 1
ATOM 863 O O . LEU A 1 105 ? -4.829 -5.830 3.970 1.00 85.19 105 LEU A O 1
ATOM 867 N N . ARG A 1 106 ? -6.267 -4.120 3.957 1.00 84.19 106 ARG A N 1
ATOM 868 C CA . ARG A 1 106 ? -6.718 -4.325 5.343 1.00 84.19 106 ARG A CA 1
ATOM 869 C C . ARG A 1 106 ? -7.413 -5.673 5.548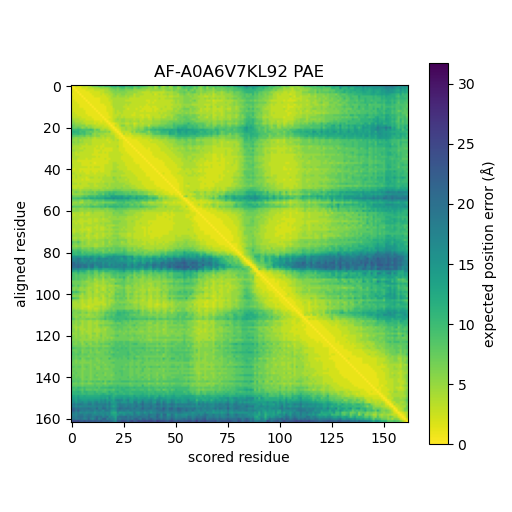 1.00 84.19 106 ARG A C 1
ATOM 871 O O . ARG A 1 106 ? -7.303 -6.239 6.634 1.00 84.19 106 ARG A O 1
ATOM 878 N N . LEU A 1 107 ? -8.04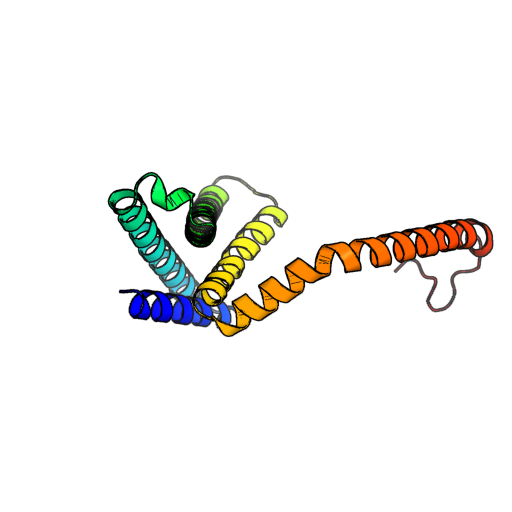9 -6.247 4.520 1.00 84.31 107 LEU A N 1
ATOM 879 C CA . LEU A 1 107 ? -8.648 -7.588 4.608 1.00 84.31 107 LEU A CA 1
ATOM 880 C C . LEU A 1 107 ? -7.606 -8.683 4.831 1.00 84.31 107 LEU A C 1
ATOM 882 O O . LEU A 1 107 ? -7.891 -9.682 5.497 1.00 84.31 107 LEU A O 1
ATOM 886 N N . ILE A 1 108 ? -6.380 -8.480 4.345 1.00 85.06 108 ILE A N 1
ATOM 887 C CA . ILE A 1 108 ? -5.275 -9.421 4.543 1.00 85.06 108 ILE A CA 1
ATOM 888 C C . ILE A 1 108 ? -5.011 -9.611 6.041 1.00 85.06 108 ILE A C 1
ATOM 890 O O . ILE A 1 108 ? -4.776 -10.732 6.488 1.00 85.06 108 ILE A O 1
ATOM 894 N N . LYS A 1 109 ? -5.128 -8.548 6.851 1.00 78.88 109 LYS A N 1
ATOM 895 C CA . LYS A 1 109 ? -4.960 -8.620 8.312 1.00 78.88 109 LYS A CA 1
ATOM 896 C C . LYS A 1 109 ? -5.933 -9.619 8.949 1.00 78.88 109 LYS A C 1
ATOM 898 O O . LYS A 1 109 ? -5.541 -10.381 9.838 1.00 78.88 109 LYS A O 1
ATOM 903 N N . ALA A 1 110 ? -7.178 -9.650 8.478 1.00 76.00 110 ALA A N 1
ATOM 904 C CA . ALA A 1 110 ? -8.212 -10.548 8.984 1.00 76.00 110 ALA A CA 1
ATOM 905 C C . ALA A 1 110 ? -8.054 -11.983 8.451 1.00 76.00 110 ALA A C 1
ATOM 907 O O . ALA A 1 110 ? -8.218 -12.954 9.195 1.00 76.00 110 ALA A O 1
ATOM 908 N N . ALA A 1 111 ? -7.646 -12.136 7.190 1.00 85.31 111 ALA A N 1
ATOM 909 C CA . ALA A 1 111 ? -7.498 -13.431 6.540 1.00 85.31 111 ALA A CA 1
ATOM 910 C C . ALA A 1 111 ? -6.215 -14.167 6.980 1.00 85.31 111 ALA A C 1
ATOM 912 O O . ALA A 1 111 ? -5.162 -14.093 6.345 1.00 85.31 111 ALA A O 1
ATOM 913 N N . LYS A 1 112 ? -6.305 -14.943 8.072 1.00 82.69 112 LYS A N 1
ATOM 914 C CA . LYS A 1 112 ? -5.197 -15.770 8.606 1.00 82.69 112 LYS A CA 1
ATOM 915 C C . LYS A 1 112 ? -4.552 -16.680 7.546 1.00 82.69 112 LYS A C 1
ATOM 917 O O . LYS A 1 112 ? -3.334 -16.828 7.557 1.00 82.69 112 LYS A O 1
ATOM 922 N N . GLY A 1 113 ? -5.341 -17.262 6.638 1.00 87.44 113 GLY A N 1
ATOM 923 C CA . GLY A 1 113 ? -4.835 -18.098 5.540 1.00 87.44 113 GLY A CA 1
ATOM 924 C C . GLY A 1 113 ? -3.974 -17.315 4.546 1.00 87.44 113 GLY A C 1
ATOM 925 O O . GLY A 1 113 ? -2.843 -17.709 4.274 1.00 87.44 113 GLY A O 1
ATOM 926 N N . ILE A 1 114 ? -4.458 -16.152 4.095 1.00 88.62 114 ILE A N 1
ATOM 927 C CA . ILE A 1 114 ? -3.725 -15.271 3.170 1.00 88.62 114 ILE A CA 1
ATOM 928 C C . ILE A 1 114 ? -2.409 -14.809 3.801 1.00 88.62 114 ILE A C 1
ATOM 930 O O . ILE A 1 114 ? -1.376 -14.831 3.142 1.00 88.62 114 ILE A O 1
ATOM 934 N N . ARG A 1 115 ? -2.401 -14.474 5.099 1.00 87.00 115 ARG A N 1
ATOM 935 C CA . ARG A 1 115 ? -1.160 -14.098 5.799 1.00 87.00 115 ARG A CA 1
ATOM 936 C C . ARG A 1 115 ? -0.102 -15.194 5.773 1.00 87.00 115 ARG A C 1
ATOM 938 O O . ARG A 1 115 ? 1.067 -14.880 5.586 1.00 87.00 115 ARG A O 1
ATOM 945 N N . LYS A 1 116 ? -0.492 -16.461 5.942 1.00 88.12 116 LYS A N 1
ATOM 946 C CA . LYS A 1 116 ? 0.450 -17.589 5.862 1.00 88.12 116 LYS A CA 1
ATOM 947 C C . LYS A 1 116 ? 1.044 -17.726 4.460 1.00 88.12 116 LYS A C 1
ATOM 949 O O . LYS A 1 116 ? 2.247 -17.925 4.342 1.00 88.12 116 LYS A O 1
ATOM 954 N N . LEU A 1 117 ? 0.221 -17.572 3.422 1.00 92.62 117 LEU A N 1
ATOM 955 C CA . LEU A 1 117 ? 0.679 -17.622 2.030 1.00 92.62 117 LEU A CA 1
ATOM 956 C C . LEU A 1 117 ? 1.627 -16.465 1.703 1.00 92.62 117 LEU A C 1
ATOM 958 O O . LEU A 1 117 ? 2.700 -16.695 1.157 1.00 92.62 117 LEU A O 1
ATOM 962 N N . LEU A 1 118 ? 1.277 -15.237 2.094 1.00 90.06 118 LEU A N 1
ATOM 963 C CA . LEU A 1 118 ? 2.146 -14.072 1.907 1.00 90.06 118 LEU A CA 1
ATOM 964 C C . LEU A 1 118 ? 3.460 -14.213 2.674 1.00 90.06 118 LEU A C 1
ATOM 966 O O . LEU A 1 118 ? 4.508 -13.850 2.156 1.00 90.06 118 LEU A O 1
ATOM 970 N N . PHE A 1 119 ? 3.426 -14.771 3.884 1.00 89.75 119 PHE A N 1
ATOM 971 C CA . PHE A 1 119 ? 4.643 -15.040 4.641 1.00 89.75 119 PHE A CA 1
ATOM 972 C C . PHE A 1 119 ? 5.532 -16.070 3.934 1.00 89.75 119 PHE A C 1
ATOM 974 O O . PHE A 1 119 ? 6.726 -15.832 3.779 1.00 89.75 119 PHE A O 1
ATOM 981 N N . ALA A 1 120 ? 4.957 -17.173 3.447 1.00 92.94 120 ALA A N 1
ATOM 982 C CA . ALA A 1 120 ? 5.692 -18.166 2.665 1.00 92.94 120 ALA A CA 1
ATOM 983 C C . ALA A 1 120 ? 6.306 -17.550 1.395 1.00 92.94 120 ALA A C 1
ATOM 985 O O . ALA A 1 120 ? 7.469 -17.806 1.084 1.00 92.94 120 ALA A O 1
ATOM 986 N N . LEU A 1 121 ? 5.557 -16.676 0.715 1.00 93.06 121 LEU A N 1
ATOM 987 C CA . LEU A 1 121 ? 6.044 -15.925 -0.438 1.00 93.06 121 LEU A CA 1
ATOM 988 C C . LEU A 1 121 ? 7.247 -15.055 -0.060 1.00 93.06 121 LEU A C 1
ATOM 990 O O . LEU A 1 121 ? 8.284 -15.153 -0.709 1.00 93.06 121 LEU A O 1
ATOM 994 N N . VAL A 1 122 ? 7.155 -14.272 1.019 1.00 93.31 122 VAL A N 1
ATOM 995 C CA . VAL A 1 122 ? 8.255 -13.411 1.484 1.00 93.31 122 VAL A CA 1
ATOM 996 C C . VAL A 1 122 ? 9.497 -14.222 1.852 1.00 93.31 122 VAL A C 1
ATOM 998 O O . VAL A 1 122 ? 10.603 -13.830 1.496 1.00 93.31 122 VAL A O 1
ATOM 1001 N N . VAL A 1 123 ? 9.333 -15.379 2.497 1.00 94.94 123 VAL A N 1
ATOM 1002 C CA . VAL A 1 123 ? 10.450 -16.280 2.828 1.00 94.94 123 VAL A CA 1
ATOM 1003 C C . VAL A 1 123 ? 11.125 -16.841 1.570 1.00 94.94 123 VAL A C 1
ATOM 1005 O O . VAL A 1 123 ? 12.330 -17.071 1.580 1.00 94.94 123 VAL A O 1
ATOM 1008 N N . SER A 1 124 ? 10.381 -17.024 0.476 1.00 94.50 124 SER A N 1
ATOM 1009 C CA . SER A 1 124 ? 10.928 -17.499 -0.804 1.00 94.50 124 SER A CA 1
ATOM 1010 C C . SER A 1 124 ? 11.610 -16.408 -1.646 1.00 94.50 124 SER A C 1
ATOM 1012 O O . SER A 1 124 ? 12.392 -16.731 -2.543 1.00 94.50 124 SER A O 1
ATOM 1014 N N . LEU A 1 125 ? 11.373 -15.121 -1.347 1.00 95.25 125 LEU A N 1
ATOM 1015 C CA . LEU A 1 125 ? 11.911 -13.992 -2.120 1.00 95.25 125 LEU A CA 1
ATOM 1016 C C . LEU A 1 125 ? 13.444 -13.973 -2.233 1.00 95.25 125 LEU A C 1
ATOM 1018 O O . LEU A 1 125 ? 13.919 -13.703 -3.333 1.00 95.25 125 LEU A O 1
ATOM 1022 N N . PRO A 1 126 ? 14.244 -14.268 -1.188 1.00 94.31 126 PRO A N 1
ATOM 1023 C CA . PRO A 1 126 ? 15.703 -14.266 -1.311 1.00 94.31 126 PRO A CA 1
ATOM 1024 C C . PRO A 1 126 ? 16.219 -15.294 -2.326 1.00 94.31 126 PRO A C 1
ATOM 1026 O O . PRO A 1 126 ? 17.119 -15.002 -3.109 1.00 94.31 126 PRO A O 1
ATOM 1029 N N . ALA A 1 127 ? 15.619 -16.488 -2.360 1.00 93.62 127 ALA A N 1
ATOM 1030 C CA . ALA A 1 127 ? 15.972 -17.511 -3.340 1.00 93.62 127 ALA A CA 1
ATOM 1031 C C . ALA A 1 127 ? 15.551 -17.091 -4.756 1.00 93.62 127 ALA A C 1
ATOM 1033 O O . ALA A 1 127 ? 16.328 -17.226 -5.703 1.00 93.6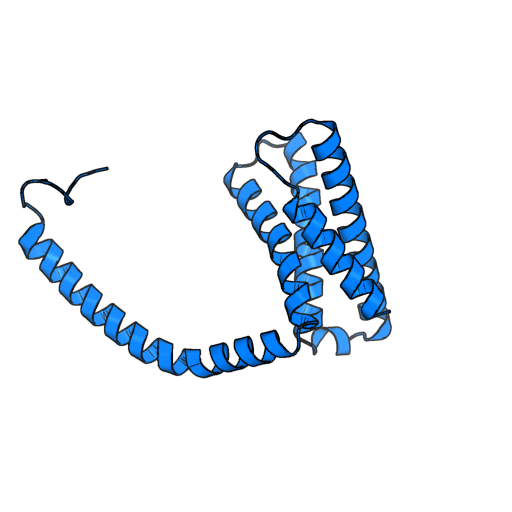2 127 ALA A O 1
ATOM 1034 N N . LEU A 1 128 ? 14.347 -16.521 -4.888 1.00 95.12 128 LEU A N 1
ATOM 1035 C CA . LEU A 1 128 ? 13.856 -15.989 -6.157 1.00 95.12 128 LEU A CA 1
ATOM 1036 C C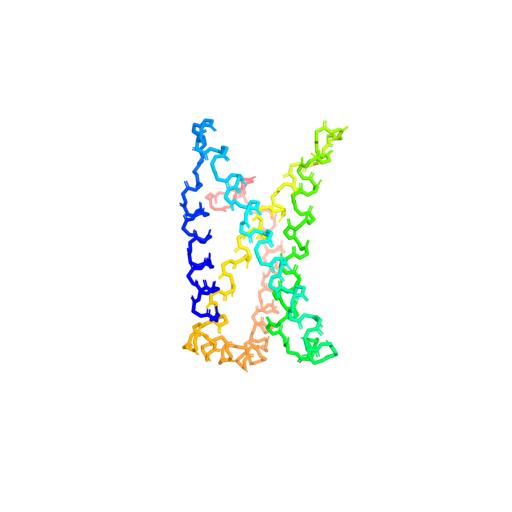 . LEU A 1 128 ? 14.730 -14.838 -6.670 1.00 95.12 128 LEU A C 1
ATOM 1038 O O . LEU A 1 128 ? 14.964 -14.755 -7.870 1.00 95.12 128 LEU A O 1
ATOM 1042 N N . PHE A 1 129 ? 15.253 -13.987 -5.785 1.00 95.88 129 PHE A N 1
ATOM 1043 C CA . PHE A 1 129 ? 16.136 -12.881 -6.148 1.00 95.88 129 PHE A CA 1
ATOM 1044 C C . PHE A 1 129 ? 17.442 -13.374 -6.779 1.00 95.88 129 PHE A C 1
ATOM 1046 O O . PHE A 1 129 ? 17.867 -12.822 -7.786 1.00 95.88 129 PHE A O 1
ATOM 1053 N N . ASN A 1 130 ? 18.038 -14.453 -6.263 1.00 95.69 130 ASN A N 1
ATOM 1054 C CA . ASN A 1 130 ? 19.254 -15.032 -6.845 1.00 95.69 130 ASN A CA 1
ATOM 1055 C C . ASN A 1 130 ? 19.018 -15.555 -8.272 1.00 95.69 130 ASN A C 1
ATOM 1057 O O . ASN A 1 130 ? 19.801 -15.275 -9.180 1.00 95.69 130 ASN A O 1
ATOM 1061 N N . ILE A 1 131 ? 17.916 -16.280 -8.485 1.00 97.12 131 ILE A N 1
ATOM 1062 C CA . ILE A 1 131 ? 17.537 -16.788 -9.813 1.00 97.12 131 ILE A CA 1
ATOM 1063 C C . ILE A 1 131 ? 17.169 -15.623 -10.741 1.00 97.12 131 ILE A C 1
ATOM 1065 O O . ILE A 1 131 ? 17.596 -15.586 -11.893 1.00 97.12 131 ILE A O 1
ATOM 1069 N N . GLY A 1 132 ? 16.416 -14.648 -10.233 1.00 97.19 132 GLY A N 1
ATOM 1070 C CA . GLY A 1 132 ? 16.016 -13.449 -10.961 1.00 97.19 132 GLY A CA 1
ATOM 1071 C C . GLY A 1 132 ? 17.210 -12.604 -11.395 1.00 97.19 132 GLY A C 1
ATOM 1072 O O . GLY A 1 132 ? 17.244 -12.154 -12.535 1.00 97.19 132 GLY A O 1
ATOM 1073 N N . ALA A 1 133 ? 18.222 -12.447 -10.542 1.00 97.06 133 ALA A N 1
ATOM 1074 C CA . ALA A 1 133 ? 19.455 -11.739 -10.872 1.00 97.06 133 ALA A CA 1
ATOM 1075 C C . ALA A 1 133 ? 20.246 -12.456 -11.977 1.00 97.06 133 ALA A C 1
ATOM 1077 O O . ALA A 1 133 ? 20.723 -11.809 -12.908 1.00 97.06 133 ALA A O 1
ATOM 1078 N N . LEU A 1 134 ? 20.331 -13.791 -11.922 1.00 97.25 134 LEU A N 1
ATOM 1079 C CA . LEU A 1 134 ? 20.957 -14.581 -12.983 1.00 97.25 134 LEU A CA 1
ATOM 1080 C C . LEU A 1 134 ? 20.203 -14.435 -14.313 1.00 97.25 134 LEU A C 1
ATOM 1082 O O . LEU A 1 134 ? 20.818 -14.180 -15.347 1.00 97.25 134 LEU A O 1
ATOM 1086 N N . LEU A 1 135 ? 18.872 -14.555 -14.291 1.00 97.81 135 LEU A N 1
ATOM 1087 C CA . LEU A 1 135 ? 18.034 -14.365 -15.477 1.00 97.81 135 LEU A CA 1
ATOM 1088 C C . LEU A 1 135 ? 18.158 -12.946 -16.041 1.00 97.81 135 LEU A C 1
ATOM 1090 O O . LEU A 1 135 ? 18.247 -12.782 -17.258 1.00 97.81 135 LEU A O 1
ATOM 1094 N N . ALA A 1 136 ? 18.213 -11.928 -15.180 1.00 97.94 136 ALA A N 1
ATOM 1095 C CA . ALA A 1 136 ? 18.417 -10.543 -15.585 1.00 97.94 136 ALA A CA 1
ATOM 1096 C C . ALA A 1 136 ? 19.782 -10.350 -16.261 1.00 97.94 136 ALA A C 1
ATOM 1098 O O . ALA A 1 136 ? 19.849 -9.709 -17.307 1.00 97.94 136 ALA A O 1
ATOM 1099 N N . LEU A 1 137 ? 20.851 -10.956 -15.729 1.00 97.88 137 LEU A N 1
ATOM 1100 C CA . LEU A 1 137 ? 22.181 -10.916 -16.340 1.00 97.88 137 LEU A CA 1
ATOM 1101 C C . LEU A 1 137 ? 22.188 -11.577 -17.724 1.00 97.88 137 LEU A C 1
ATOM 1103 O O . LEU A 1 137 ? 22.689 -10.994 -18.682 1.00 97.88 137 LEU A O 1
ATOM 1107 N N . ILE A 1 138 ? 21.608 -12.773 -17.844 1.00 98.06 138 ILE A N 1
ATOM 1108 C CA . ILE A 1 138 ? 21.511 -13.484 -19.126 1.00 98.06 138 ILE A CA 1
ATOM 1109 C C . ILE A 1 138 ? 20.732 -12.638 -20.139 1.00 98.06 138 ILE A C 1
ATOM 1111 O O . ILE A 1 138 ? 21.199 -12.423 -21.256 1.00 98.06 138 ILE A O 1
ATOM 1115 N N . THR A 1 139 ? 19.578 -12.107 -19.731 1.00 97.62 139 THR A N 1
ATOM 1116 C CA . THR A 1 139 ? 18.748 -11.233 -20.572 1.00 97.62 139 THR A CA 1
ATOM 1117 C C . THR A 1 139 ? 19.520 -9.987 -21.003 1.00 97.62 139 THR A C 1
ATOM 1119 O O . THR A 1 139 ? 19.443 -9.595 -22.162 1.00 97.62 139 THR A O 1
ATOM 1122 N N . PHE A 1 140 ? 20.318 -9.397 -20.112 1.00 97.88 140 PHE A N 1
ATOM 1123 C CA . PHE A 1 140 ? 21.149 -8.234 -20.413 1.00 97.88 140 PHE A CA 1
ATOM 1124 C C . PHE A 1 140 ? 22.232 -8.537 -21.458 1.00 97.88 140 PHE A C 1
ATOM 1126 O O . PHE A 1 140 ? 22.390 -7.777 -22.411 1.00 97.88 140 PHE A O 1
ATOM 1133 N N . ILE A 1 141 ? 22.933 -9.670 -21.340 1.00 97.94 141 ILE A N 1
ATOM 1134 C CA . ILE A 1 141 ? 23.924 -10.103 -22.339 1.00 97.94 141 ILE A CA 1
ATOM 1135 C C . ILE A 1 141 ? 23.251 -10.283 -23.707 1.00 97.94 141 ILE A C 1
ATOM 1137 O O . ILE A 1 141 ? 23.732 -9.749 -24.708 1.00 97.94 141 ILE A O 1
ATOM 1141 N N . TYR A 1 142 ? 22.109 -10.977 -23.755 1.00 97.19 142 TYR A N 1
ATOM 1142 C CA . TYR A 1 142 ? 21.352 -11.152 -24.997 1.00 97.19 142 TYR A CA 1
ATOM 1143 C C . TYR A 1 142 ? 20.804 -9.837 -25.552 1.00 97.19 142 TYR A C 1
ATOM 1145 O O . TYR A 1 142 ? 20.757 -9.686 -26.767 1.00 97.19 142 TYR A O 1
ATOM 1153 N N . ALA A 1 143 ? 20.441 -8.874 -24.704 1.00 96.75 143 ALA A N 1
ATOM 1154 C CA . ALA A 1 143 ? 20.028 -7.548 -25.146 1.00 96.75 143 ALA A CA 1
ATOM 1155 C C . ALA A 1 143 ? 21.183 -6.797 -25.831 1.00 96.75 143 ALA A C 1
ATOM 1157 O O . ALA A 1 143 ? 20.974 -6.220 -26.895 1.00 96.75 143 ALA A O 1
ATOM 1158 N N . ILE A 1 144 ? 22.410 -6.854 -25.293 1.00 96.94 144 ILE A N 1
ATOM 1159 C CA . ILE A 1 144 ? 23.595 -6.245 -25.929 1.00 96.94 144 ILE A CA 1
ATOM 1160 C C . ILE A 1 144 ? 23.880 -6.898 -27.282 1.00 96.94 144 ILE A C 1
ATOM 1162 O O . ILE A 1 144 ? 24.046 -6.203 -28.286 1.00 96.94 144 ILE A O 1
ATOM 1166 N N . ILE A 1 145 ? 23.907 -8.234 -27.320 1.00 96.62 145 ILE A N 1
ATOM 1167 C CA . ILE A 1 145 ? 24.103 -8.978 -28.569 1.00 96.62 145 ILE A CA 1
ATOM 1168 C C . ILE A 1 145 ? 22.993 -8.608 -29.558 1.00 96.62 145 ILE A C 1
ATOM 1170 O O . ILE A 1 145 ? 23.277 -8.277 -30.707 1.00 96.62 145 ILE A O 1
ATOM 1174 N N . GLY A 1 146 ? 21.745 -8.579 -29.095 1.00 94.62 146 GLY A N 1
ATOM 1175 C CA . GLY A 1 146 ? 20.575 -8.229 -29.884 1.00 94.62 146 GLY A CA 1
ATOM 1176 C C . GLY A 1 146 ? 20.685 -6.844 -30.518 1.00 94.62 146 GLY A C 1
ATOM 1177 O O . GLY A 1 146 ? 20.488 -6.706 -31.721 1.00 94.62 146 GLY A O 1
ATOM 1178 N N . MET A 1 147 ? 21.099 -5.841 -29.743 1.00 93.56 147 MET A N 1
ATOM 1179 C CA . MET A 1 147 ? 21.360 -4.489 -30.241 1.00 93.56 147 MET A CA 1
ATOM 1180 C C . MET A 1 147 ? 22.483 -4.462 -31.284 1.00 93.56 147 MET A C 1
ATOM 1182 O O . MET A 1 147 ? 22.348 -3.794 -32.307 1.00 93.56 147 MET A O 1
ATOM 1186 N N . SER A 1 148 ? 23.574 -5.206 -31.066 1.00 92.00 148 SER A N 1
ATOM 1187 C CA . SER A 1 148 ? 24.700 -5.242 -32.011 1.00 92.00 148 SER A CA 1
ATOM 1188 C C . SER A 1 148 ? 24.380 -5.952 -33.331 1.00 92.00 148 SER A C 1
ATOM 1190 O O . SER A 1 148 ? 24.852 -5.526 -34.381 1.00 92.00 148 SER A O 1
ATOM 1192 N N . VAL A 1 149 ? 23.568 -7.013 -33.293 1.00 91.69 149 VAL A N 1
ATOM 1193 C CA . VAL A 1 149 ? 23.280 -7.863 -34.459 1.00 91.69 149 VAL A CA 1
ATOM 1194 C C . VAL A 1 149 ? 22.039 -7.380 -35.206 1.00 91.69 149 VAL A C 1
ATOM 1196 O O . VAL A 1 149 ? 22.032 -7.337 -36.434 1.00 91.69 149 VAL A O 1
ATOM 1199 N N . PHE A 1 150 ? 20.991 -6.993 -34.478 1.00 89.75 150 PHE A N 1
ATOM 1200 C CA . PHE A 1 150 ? 19.683 -6.664 -35.046 1.00 89.75 150 PHE A CA 1
ATOM 1201 C C . PHE A 1 150 ? 19.382 -5.159 -35.084 1.00 89.75 150 PHE A C 1
ATOM 1203 O O . PHE A 1 150 ? 18.319 -4.773 -35.563 1.00 89.75 150 PHE A O 1
ATOM 1210 N N . GLY A 1 151 ? 20.312 -4.292 -34.660 1.00 85.62 151 GLY A N 1
ATOM 1211 C CA .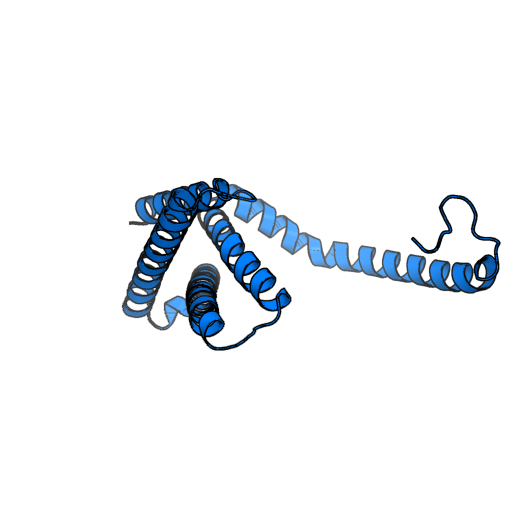 GLY A 1 151 ? 20.085 -2.842 -34.568 1.00 85.62 151 GLY A CA 1
ATOM 1212 C C . GLY A 1 151 ? 19.738 -2.128 -35.885 1.00 85.62 151 GLY A C 1
ATOM 1213 O O . GLY A 1 151 ? 19.140 -1.059 -35.846 1.00 85.62 151 GLY A O 1
ATOM 1214 N N . HIS A 1 152 ? 20.067 -2.713 -37.046 1.00 86.75 152 HIS A N 1
ATOM 1215 C CA . HIS A 1 152 ? 19.802 -2.130 -38.375 1.00 86.75 152 HIS A CA 1
ATOM 1216 C C . HIS A 1 152 ? 18.915 -3.009 -39.272 1.00 86.75 152 HIS A C 1
ATOM 1218 O O . HIS A 1 152 ? 18.846 -2.800 -40.485 1.00 86.75 152 HIS A O 1
ATOM 1224 N N . VAL A 1 153 ? 18.265 -4.030 -38.712 1.00 87.25 153 VAL A N 1
ATOM 1225 C CA . VAL A 1 153 ? 17.406 -4.922 -39.500 1.00 87.25 153 VAL A CA 1
ATOM 1226 C C . VAL A 1 153 ? 16.146 -4.176 -39.938 1.00 87.25 153 VAL A C 1
ATOM 1228 O O . VAL A 1 153 ? 15.632 -3.317 -39.222 1.00 87.25 153 VAL A O 1
ATOM 1231 N N . ARG A 1 154 ? 15.648 -4.481 -41.146 1.00 82.56 154 ARG A N 1
ATOM 1232 C CA . ARG A 1 154 ? 14.394 -3.895 -41.632 1.00 82.56 154 ARG A CA 1
ATOM 1233 C C . ARG A 1 154 ? 13.260 -4.248 -40.673 1.00 82.56 154 ARG A C 1
ATOM 1235 O O . ARG A 1 154 ? 13.045 -5.419 -40.372 1.00 82.56 154 ARG A O 1
ATOM 1242 N N . LYS A 1 155 ? 12.529 -3.222 -40.248 1.00 84.06 155 LYS A N 1
ATOM 1243 C CA . LYS A 1 155 ? 11.321 -3.342 -39.433 1.00 84.06 155 LYS A CA 1
ATOM 1244 C C . LYS A 1 155 ? 10.266 -4.118 -40.213 1.00 84.06 155 LYS A C 1
ATOM 1246 O O . LYS A 1 155 ? 9.848 -3.688 -41.288 1.00 84.06 155 LYS A O 1
ATOM 1251 N N . GLN A 1 156 ? 9.922 -5.307 -39.727 1.00 84.81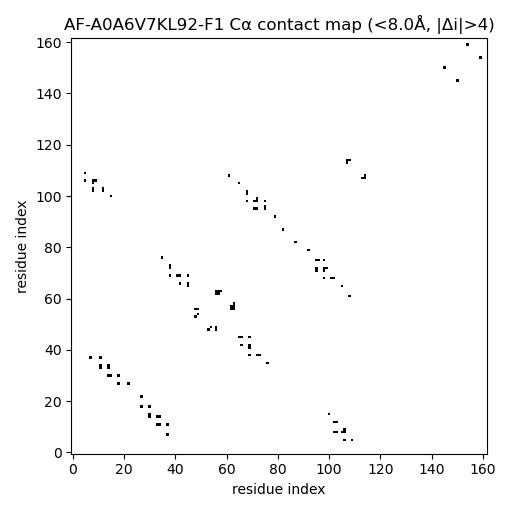 156 GLN A N 1
ATOM 1252 C CA . GLN A 1 156 ? 8.926 -6.172 -40.345 1.00 84.81 156 GLN A CA 1
ATOM 1253 C C . GLN A 1 156 ? 8.286 -7.079 -39.287 1.00 84.81 156 GLN A C 1
ATOM 1255 O O . GLN A 1 156 ? 8.978 -7.713 -38.489 1.00 84.81 156 GLN A O 1
ATOM 1260 N N . GLY A 1 157 ? 6.953 -7.159 -39.287 1.00 85.06 157 GLY A N 1
ATOM 1261 C CA . GLY A 1 157 ? 6.204 -7.949 -38.309 1.00 85.06 157 GLY A CA 1
ATOM 1262 C C . GLY A 1 157 ? 6.277 -7.346 -36.905 1.00 85.06 157 GLY A C 1
ATOM 1263 O O . GLY A 1 157 ? 5.793 -6.246 -36.690 1.00 85.06 157 GLY A O 1
ATOM 1264 N N . ALA A 1 158 ? 6.868 -8.077 -35.955 1.00 83.12 158 ALA A N 1
ATOM 1265 C CA . ALA A 1 158 ? 6.942 -7.683 -34.541 1.00 83.12 158 ALA A CA 1
ATOM 1266 C C . ALA A 1 158 ? 8.024 -6.627 -34.222 1.00 83.12 158 ALA A C 1
ATOM 1268 O O . ALA A 1 158 ? 8.109 -6.168 -33.087 1.00 83.12 158 ALA A O 1
ATOM 1269 N N . LEU A 1 159 ? 8.869 -6.273 -35.196 1.00 82.38 159 LEU A N 1
ATOM 1270 C CA . LEU A 1 159 ? 9.849 -5.191 -35.094 1.00 82.38 159 LEU A CA 1
ATOM 1271 C C . LEU A 1 159 ? 9.263 -3.956 -35.788 1.00 82.38 159 LEU A C 1
ATOM 1273 O O . LEU A 1 159 ? 9.463 -3.802 -36.991 1.00 82.38 159 LEU A O 1
ATOM 1277 N N . ASP A 1 160 ? 8.524 -3.126 -35.052 1.00 83.81 160 ASP A N 1
ATOM 1278 C CA . ASP A 1 160 ? 7.887 -1.884 -35.524 1.00 83.81 160 ASP A CA 1
ATOM 1279 C C . ASP A 1 160 ? 8.031 -0.769 -34.462 1.00 83.81 160 ASP A C 1
ATOM 1281 O O . ASP A 1 160 ? 8.412 -1.049 -33.328 1.00 83.81 160 ASP A O 1
ATOM 1285 N N . ASP A 1 161 ? 7.769 0.485 -34.833 1.00 80.00 161 ASP A N 1
ATOM 1286 C CA . ASP A 1 161 ? 7.881 1.683 -33.976 1.00 80.00 161 ASP A CA 1
ATOM 1287 C C . ASP A 1 161 ? 6.593 2.036 -33.205 1.00 80.00 161 ASP A C 1
ATOM 1289 O O . ASP A 1 161 ? 6.496 3.124 -32.632 1.00 80.00 161 ASP A O 1
ATOM 1293 N N . MET A 1 162 ? 5.598 1.147 -33.230 1.00 58.94 162 MET A N 1
ATOM 1294 C CA . MET A 1 162 ? 4.301 1.311 -32.558 1.00 58.94 162 MET A CA 1
ATOM 1295 C C . MET A 1 162 ? 4.378 1.080 -31.046 1.00 58.94 162 MET A C 1
ATOM 1297 O O . MET A 1 162 ? 5.026 0.096 -30.622 1.00 58.94 162 MET A O 1
#

Solvent-accessible surface area (backbone atoms only — not comparable to full-atom values): 9351 Å² total; per-residue (Å²): 109,70,67,60,54,50,51,51,52,52,52,52,45,52,57,61,69,66,68,59,89,91,62,58,68,71,60,53,52,54,49,51,54,49,53,51,51,52,50,50,54,53,42,50,52,47,50,54,45,41,71,74,43,48,75,64,34,70,75,37,68,76,48,43,53,51,48,51,49,41,50,52,49,53,52,38,51,53,52,59,62,52,44,78,82,42,97,70,63,77,65,59,58,53,53,43,52,50,54,58,60,52,57,58,58,59,53,45,76,73,36,65,67,56,46,54,53,53,50,54,50,60,70,45,42,67,62,49,47,56,54,49,50,52,52,50,51,54,52,50,55,52,47,53,51,43,49,73,74,53,67,81,58,82,71,59,86,93,44,66,96,123

InterPro domains:
  IPR005821 Ion transport domain [PF00520] (1-151)
  IPR027359 Voltage-dependent channel domain superfamily [G3DSA:1.20.120.350] (1-111)
  IPR043203 Voltage-gated cation channel calcium and sodium [PTHR10037] (1-160)

Sequence (162 aa):
FEIAIFVLIFLNMLTMGIEHYNQPHPIFFVLEVSNAFFTTVFGLEAMVKIIGLRYHYFTVPWNLFDFLLVLASILGILMEDIMIDFPVSPTLLRVVRVFRIGRILRLIKAAKGIRKLLFALVVSLPALFNIGALLALITFIYAIIGMSVFGHVRKQGALDDM

Foldseek 3Di:
DVVVLLVLLVVLVVLVVVDDPPDDPVNVVVSVVSLVVSLVVLVVVLVVCCVVCPPNQVVDVLSVLSVVLSVLSVVLVVVVVCCVVDVDDVVVPVVSVVSSVVSNCNVCVVPPPSVVVVVVVVVCVVVVVVVVVVVVVVVVVVVVVCCVPVVPPDQDDPRDPD

Mean predicted aligned error: 7.32 Å

Secondary structure (DSSP, 8-state):
-HHHHHHHHHHHHHHHHH--TT--HHHHHHHHHHHHHHHHHHHHHHHHHHHHHTTHHHHSHHHHHHHHHHHHHHHHHHHHHHTTTS---HHHHHHHHHHHHHGGGHHHHH-HHHHHHHHHHHHHHHHHHHHHHHHHHHHHHHHHHHHHHHTTS---TT----